Protein AF-A0AA44JRY4-F1 (afdb_monomer_lite)

Foldseek 3Di:
DDDDDDDDDDDDDDPPPDDDDPPPPPVVVVVVVVVVVLVVQLVVLVVQLVVLVVVLVVLVVVLVVLVVVLVVDDPVVVVVCVVVSVVSVVVSVVSVVSNVVSVVSNVVSVD

pLDDT: mean 80.05, std 21.76, range [32.59, 96.69]

Radius of gyration: 28.83 Å; chains: 1; bounding box: 43×52×76 Å

Secondary structure (DSSP, 8-state):
--------------------------HHHHHHHHHHHHHHHHHHHHHHHHHHHHHHHHHHHHHHHHHHHHTTS-HHHHHHHHHHHHHHHHHHHHHHHHHHHHHHHHHHHH-

Sequence (111 aa):
MLFMYSLVALSGVSLAVGIVRKKRPNVADETNEEISQYLKETGYWADEYRKAQSSYQRLQIELSHSIANFHRLSPAQQQAHSAALNELTAHVEQRKQRMQRAQQRYQELAY

Structure (mmCIF, N/CA/C/O backbone):
data_AF-A0AA44JRY4-F1
#
_entry.id   AF-A0AA44JRY4-F1
#
loop_
_atom_site.group_PDB
_atom_site.id
_atom_site.type_symbol
_atom_site.label_atom_id
_atom_site.label_alt_id
_atom_site.label_comp_id
_atom_site.label_asym_id
_atom_site.label_entity_id
_atom_site.label_seq_id
_atom_site.pdbx_PDB_ins_code
_atom_site.Cartn_x
_atom_site.Cartn_y
_atom_site.Cartn_z
_atom_site.occupancy
_atom_site.B_iso_or_equiv
_atom_site.auth_seq_id
_atom_site.auth_comp_id
_atom_site.auth_asym_id
_atom_site.auth_atom_id
_atom_site.pdbx_PDB_model_num
ATOM 1 N N . MET A 1 1 ? 21.954 42.887 37.214 1.00 34.41 1 MET A N 1
ATOM 2 C CA . MET A 1 1 ? 21.247 43.428 36.029 1.00 34.41 1 MET A CA 1
ATOM 3 C C . MET A 1 1 ? 21.486 42.430 34.902 1.00 34.41 1 MET A C 1
ATOM 5 O O . MET A 1 1 ? 22.644 42.182 34.630 1.00 34.41 1 MET A O 1
ATOM 9 N N . LEU A 1 2 ? 20.528 41.714 34.314 1.00 39.59 2 LEU A N 1
ATOM 10 C CA . LEU A 1 2 ? 19.131 42.007 34.000 1.00 39.59 2 LEU A CA 1
ATOM 11 C C . LEU A 1 2 ? 18.295 40.714 34.107 1.00 39.59 2 LEU A C 1
ATOM 13 O O . LEU A 1 2 ? 18.426 39.828 33.274 1.00 39.59 2 LEU A O 1
ATOM 17 N N . PHE A 1 3 ? 17.403 40.636 35.089 1.00 37.34 3 PHE A N 1
ATOM 18 C CA . PHE A 1 3 ? 16.119 39.966 34.904 1.00 37.34 3 PHE A CA 1
ATOM 19 C C . PHE A 1 3 ? 15.086 41.045 35.185 1.00 37.34 3 PHE A C 1
ATOM 21 O O . PHE A 1 3 ? 15.006 41.569 36.296 1.00 37.34 3 PHE A O 1
ATOM 28 N N . MET A 1 4 ? 14.431 41.496 34.118 1.00 38.06 4 MET A N 1
ATOM 29 C CA . MET A 1 4 ? 13.412 42.526 34.190 1.00 38.06 4 MET A CA 1
ATOM 30 C C . MET A 1 4 ? 12.192 42.009 34.957 1.00 38.06 4 MET A C 1
ATOM 32 O O . MET A 1 4 ? 11.673 40.929 34.687 1.00 38.06 4 MET A O 1
ATOM 36 N N . TYR A 1 5 ? 11.761 42.848 35.899 1.00 37.88 5 TYR A N 1
ATOM 37 C CA . TYR A 1 5 ? 10.383 43.144 36.291 1.00 37.88 5 TYR A CA 1
ATOM 38 C C . TYR A 1 5 ? 9.378 42.952 35.117 1.00 37.88 5 TYR A C 1
ATOM 40 O O . TYR A 1 5 ? 9.742 43.157 33.968 1.00 37.88 5 TYR A O 1
ATOM 48 N N . SER A 1 6 ? 8.087 42.670 35.283 1.00 38.78 6 SER A N 1
ATOM 49 C CA . SER A 1 6 ? 7.178 43.146 36.318 1.00 38.78 6 SER A CA 1
ATOM 50 C C . SER A 1 6 ? 5.766 42.549 36.106 1.00 38.78 6 SER A C 1
ATOM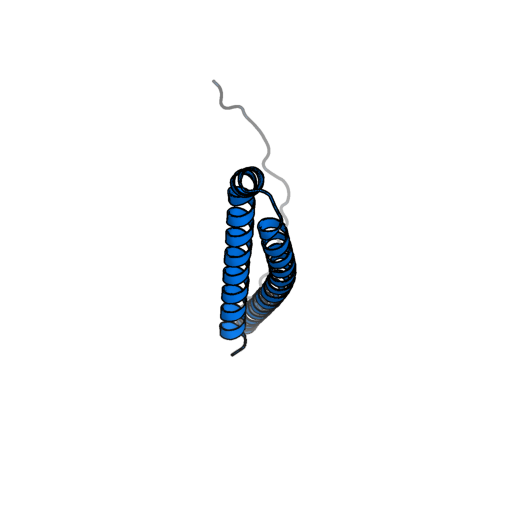 52 O O . SER A 1 6 ? 5.453 42.120 35.000 1.00 38.78 6 SER A O 1
ATOM 54 N N . LEU A 1 7 ? 4.949 42.614 37.174 1.00 45.34 7 LEU A N 1
ATOM 55 C CA . LEU A 1 7 ? 3.514 42.987 37.198 1.00 45.34 7 LEU A CA 1
ATOM 56 C C . LEU A 1 7 ? 2.536 42.081 36.400 1.00 45.34 7 LEU A C 1
ATOM 58 O O . LEU A 1 7 ? 2.644 41.936 35.197 1.00 45.34 7 LEU A O 1
ATOM 62 N N . VAL A 1 8 ? 1.485 41.468 36.951 1.00 46.78 8 VAL A N 1
ATOM 63 C CA . VAL A 1 8 ? 0.534 41.900 37.987 1.00 46.78 8 VAL A CA 1
ATOM 64 C C . VAL A 1 8 ? -0.148 40.650 38.559 1.00 46.78 8 VAL A C 1
ATOM 66 O O . VAL A 1 8 ? -0.676 39.825 37.816 1.00 46.78 8 VAL A O 1
ATOM 69 N N . ALA A 1 9 ? -0.186 40.543 39.885 1.00 44.69 9 ALA A N 1
ATOM 70 C CA . ALA A 1 9 ? -1.185 39.752 40.590 1.00 44.69 9 ALA A CA 1
ATOM 71 C C . ALA A 1 9 ? -2.437 40.614 40.839 1.00 44.69 9 ALA A C 1
ATOM 73 O O . ALA A 1 9 ? -2.309 41.822 41.017 1.00 44.69 9 ALA A O 1
ATOM 74 N N . LEU A 1 10 ? -3.593 39.952 40.983 1.00 39.03 10 LEU A N 1
ATOM 75 C CA . LEU A 1 10 ? -4.850 40.435 41.584 1.00 39.03 10 LEU A CA 1
ATOM 76 C C . LEU A 1 10 ? -5.843 41.135 40.642 1.00 39.03 10 LEU A C 1
ATOM 78 O O . LEU A 1 10 ? -5.764 42.326 40.369 1.00 39.03 10 LEU A O 1
ATOM 82 N N . SER A 1 11 ? -6.917 40.431 40.296 1.00 35.38 11 SER A N 1
ATOM 83 C CA . SER A 1 11 ? -8.217 40.666 40.948 1.00 35.38 11 SER A CA 1
ATOM 84 C C . SER A 1 11 ? -9.281 39.744 40.358 1.00 35.38 11 SER A C 1
ATOM 86 O O . SER A 1 11 ? -9.496 39.680 39.154 1.00 35.38 11 SER A O 1
ATOM 88 N N . GLY A 1 12 ? -9.931 38.989 41.235 1.00 32.59 12 GLY A N 1
ATOM 89 C CA . GLY A 1 12 ? -10.993 38.070 40.851 1.00 32.59 12 GLY A CA 1
ATOM 90 C C . GLY A 1 12 ? -11.350 37.113 41.971 1.00 32.59 12 GLY A C 1
ATOM 91 O O . GLY A 1 12 ? -11.495 35.917 41.746 1.00 32.59 12 GLY A O 1
ATOM 92 N N . VAL A 1 13 ? -11.445 37.626 43.200 1.00 41.00 13 VAL A N 1
ATOM 93 C CA . VAL A 1 13 ? -12.097 36.899 44.284 1.00 41.00 13 VAL A CA 1
ATOM 94 C C . VAL A 1 13 ? -13.553 36.715 43.870 1.00 41.00 13 VAL A C 1
ATOM 96 O O . VAL A 1 13 ? -14.341 37.653 43.871 1.00 41.00 13 VAL A O 1
ATOM 99 N N . SER A 1 14 ? -13.916 35.491 43.519 1.00 36.31 14 SER A N 1
ATOM 100 C CA . SER A 1 14 ? -15.261 34.993 43.761 1.00 36.31 14 SER A CA 1
ATOM 101 C C . SER A 1 14 ? -15.119 33.746 44.610 1.00 36.31 14 SER A C 1
ATOM 103 O O . SER A 1 14 ? -14.901 32.639 44.125 1.00 36.31 14 SER A O 1
ATOM 105 N N . LEU A 1 15 ? -15.188 33.985 45.920 1.00 40.62 15 LEU A N 1
ATOM 106 C CA . LEU A 1 15 ? -15.502 32.997 46.941 1.00 40.62 15 LEU A CA 1
ATOM 107 C C . LEU A 1 15 ? -16.868 32.384 46.601 1.00 40.62 15 LEU A C 1
ATOM 109 O O . LEU A 1 15 ? -17.904 32.809 47.103 1.00 40.62 15 LEU A O 1
ATOM 113 N N . ALA A 1 16 ? -16.873 31.367 45.744 1.00 42.59 16 ALA A N 1
ATOM 114 C CA . ALA A 1 16 ? -17.973 30.422 45.684 1.00 42.59 16 ALA A CA 1
ATOM 115 C C . ALA A 1 16 ? -17.770 29.418 46.823 1.00 42.59 16 ALA A C 1
ATOM 117 O O . ALA A 1 16 ? -17.236 28.323 46.645 1.00 42.59 16 ALA A O 1
ATOM 118 N N . VAL A 1 17 ? -18.183 29.822 48.027 1.00 46.72 17 VAL A N 1
ATOM 119 C CA . VAL A 1 17 ? -18.495 28.891 49.113 1.00 46.72 17 VAL A CA 1
ATOM 120 C C . VAL A 1 17 ? -19.734 28.117 48.673 1.00 46.72 17 VAL A C 1
ATOM 122 O O . VAL A 1 17 ? -20.868 28.493 48.945 1.00 46.72 17 VAL A O 1
ATOM 125 N N . GLY A 1 18 ? -19.496 27.047 47.925 1.00 38.97 18 GLY A N 1
ATOM 126 C CA . GLY A 1 18 ? -20.466 26.015 47.610 1.00 38.97 18 GLY A CA 1
ATOM 127 C C . GLY A 1 18 ? -19.952 24.707 48.179 1.00 38.97 18 GLY A C 1
ATOM 128 O O . GLY A 1 18 ? -19.277 23.941 47.497 1.00 38.97 18 GLY A O 1
ATOM 129 N N . ILE A 1 19 ? -20.253 24.443 49.450 1.00 51.03 19 ILE A N 1
ATOM 130 C CA . ILE A 1 19 ? -20.282 23.067 49.946 1.00 51.03 19 ILE A CA 1
ATOM 131 C C . ILE A 1 19 ? -21.212 22.311 48.996 1.00 51.03 19 ILE A C 1
ATOM 133 O O . ILE A 1 19 ? -22.349 22.738 48.851 1.00 51.03 19 ILE A O 1
ATOM 137 N N . VAL A 1 20 ? -20.752 21.229 48.360 1.00 44.66 20 VAL A N 1
ATOM 138 C CA . VAL A 1 20 ? -21.537 20.004 48.119 1.00 44.66 20 VAL A CA 1
ATOM 139 C C . VAL A 1 20 ? -20.678 18.985 47.365 1.00 44.66 20 VAL A C 1
ATOM 141 O O . VAL A 1 20 ? -20.351 19.138 46.195 1.00 44.66 20 VAL A O 1
ATOM 144 N N . ARG A 1 21 ? -20.391 17.900 48.094 1.00 41.75 21 ARG A N 1
ATOM 145 C CA . ARG A 1 21 ? -20.019 16.556 47.635 1.00 41.75 21 ARG A CA 1
ATOM 146 C C . ARG A 1 21 ? -18.742 16.468 46.795 1.00 41.75 21 ARG A C 1
ATOM 148 O O . ARG A 1 21 ? -18.736 16.753 45.606 1.00 41.75 21 ARG A O 1
ATOM 155 N N . LYS A 1 22 ? -17.711 15.842 47.384 1.00 46.22 22 LYS A N 1
ATOM 156 C CA . LYS A 1 22 ? -16.845 14.922 46.631 1.00 46.22 22 LYS A CA 1
ATOM 157 C C . LYS A 1 22 ? -17.773 13.999 45.830 1.00 46.22 22 LYS A C 1
ATOM 159 O O . LYS A 1 22 ? -18.312 13.043 46.390 1.00 46.22 22 LYS A O 1
ATOM 164 N N . LYS A 1 23 ? -18.033 14.320 44.557 1.00 50.34 23 LYS A N 1
ATOM 165 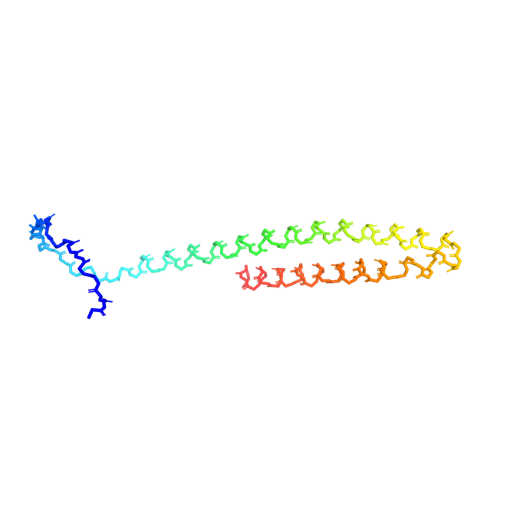C CA . LYS A 1 23 ? -18.555 13.342 43.610 1.00 50.34 23 LYS A CA 1
ATOM 166 C C . LYS A 1 23 ? -17.505 12.245 43.628 1.00 50.34 23 LYS A C 1
ATOM 168 O O . LYS A 1 23 ? -16.344 12.492 43.313 1.00 50.34 23 LYS A O 1
ATOM 173 N N . ARG A 1 24 ? -17.889 11.065 44.112 1.00 54.41 24 ARG A N 1
ATOM 174 C CA . ARG A 1 24 ? -17.133 9.855 43.796 1.00 54.41 24 ARG A CA 1
ATOM 175 C C . ARG A 1 24 ? -16.942 9.889 42.273 1.00 54.41 24 ARG A C 1
ATOM 177 O O . ARG A 1 24 ? -17.937 10.224 41.619 1.00 54.41 24 ARG A O 1
ATOM 184 N N . PRO A 1 25 ? -15.731 9.663 41.731 1.00 54.25 25 PRO A N 1
ATOM 185 C CA . PRO A 1 25 ? -15.573 9.527 40.290 1.00 54.25 25 PRO A CA 1
ATOM 186 C C . PRO A 1 25 ? -16.650 8.548 39.839 1.00 54.25 25 PRO A C 1
ATOM 188 O O . PRO A 1 25 ? -16.823 7.466 40.409 1.00 54.25 25 PRO A O 1
ATOM 191 N N . ASN A 1 26 ? -17.547 9.067 39.012 1.00 56.00 26 ASN A N 1
ATOM 192 C CA . ASN A 1 26 ? -18.752 8.365 38.650 1.00 56.00 26 ASN A CA 1
ATOM 193 C C . ASN A 1 26 ? -18.251 7.306 37.678 1.00 56.00 26 ASN A C 1
ATOM 195 O O . ASN A 1 26 ? -17.857 7.656 36.577 1.00 56.00 26 ASN A O 1
ATOM 199 N N . VAL A 1 27 ? -18.192 6.041 38.090 1.00 58.88 27 VAL A N 1
ATOM 200 C CA . VAL A 1 27 ? -17.692 4.939 37.243 1.00 58.88 27 VAL A CA 1
ATOM 201 C C . VAL A 1 27 ? -18.390 4.946 35.871 1.00 58.88 27 VAL A C 1
ATOM 203 O O . VAL A 1 27 ? -17.787 4.634 34.857 1.00 58.88 27 VAL A O 1
ATOM 206 N N . ALA A 1 28 ? -19.639 5.422 35.821 1.00 60.53 28 ALA A N 1
ATOM 207 C CA . ALA A 1 28 ? -20.391 5.644 34.589 1.00 60.53 28 ALA A CA 1
ATOM 208 C C . ALA A 1 28 ? -19.821 6.734 33.648 1.00 60.53 28 ALA A C 1
ATOM 210 O O . ALA A 1 28 ? -20.009 6.617 32.442 1.00 60.53 28 ALA A O 1
ATOM 211 N N . ASP A 1 29 ? -19.156 7.780 34.158 1.00 68.31 29 ASP A N 1
ATOM 212 C CA . ASP A 1 29 ? -18.440 8.768 33.326 1.00 68.31 29 ASP A CA 1
ATOM 213 C C . ASP A 1 29 ? -17.168 8.150 32.736 1.00 68.31 29 ASP A C 1
ATOM 215 O O . ASP A 1 29 ? -16.941 8.269 31.537 1.00 68.31 29 ASP A O 1
ATOM 219 N N . GLU A 1 30 ? -16.391 7.419 33.543 1.00 72.88 30 GLU A N 1
ATOM 220 C CA . GLU A 1 30 ? -15.160 6.753 33.087 1.00 72.88 30 GLU A CA 1
ATOM 221 C C . GLU A 1 30 ? -15.465 5.695 32.013 1.00 72.88 30 GLU A C 1
ATOM 223 O O . GLU A 1 30 ? -14.874 5.713 30.936 1.00 72.88 30 GLU A O 1
ATOM 228 N N . THR A 1 31 ? -16.473 4.842 32.231 1.00 76.44 31 THR A N 1
ATOM 229 C CA . THR A 1 31 ? -16.892 3.838 31.238 1.00 76.44 31 THR A CA 1
ATOM 230 C C . THR A 1 31 ? -17.431 4.475 29.949 1.00 76.44 31 THR A C 1
ATOM 232 O O . THR A 1 31 ? -17.178 3.970 28.857 1.00 76.44 31 THR A O 1
ATOM 235 N N . ASN A 1 32 ? -18.154 5.598 30.029 1.00 80.38 32 ASN A N 1
ATOM 236 C CA . ASN A 1 32 ? -18.630 6.301 28.832 1.00 80.38 32 ASN A CA 1
ATOM 237 C C . ASN A 1 32 ? -17.486 6.962 28.049 1.00 80.38 32 ASN A C 1
ATOM 239 O O . ASN A 1 32 ? -17.516 6.976 26.814 1.00 80.38 32 ASN A O 1
ATOM 243 N N . GLU A 1 33 ? -16.483 7.505 28.740 1.00 84.50 33 GLU A N 1
ATOM 244 C CA . GLU A 1 33 ? -15.280 8.043 28.107 1.00 84.50 33 GLU A CA 1
ATOM 245 C C . GLU A 1 33 ? -14.478 6.942 27.408 1.00 84.50 33 GLU A C 1
ATOM 247 O O . GLU A 1 33 ? -14.101 7.125 26.249 1.00 84.50 33 GLU A O 1
ATOM 252 N N . GLU A 1 34 ? -14.296 5.786 28.048 1.00 85.19 34 GLU A N 1
ATOM 253 C CA . GLU A 1 34 ? -13.632 4.617 27.458 1.00 85.19 34 GLU A CA 1
ATOM 254 C C . GLU A 1 34 ? -14.361 4.116 26.203 1.00 85.19 34 GLU A C 1
ATOM 256 O O . GLU A 1 34 ? -13.738 3.943 25.153 1.00 85.19 34 GLU A O 1
ATOM 261 N N . ILE A 1 35 ? -15.692 3.972 26.254 1.00 86.38 35 ILE A N 1
ATOM 262 C CA . ILE A 1 35 ? -16.504 3.577 25.089 1.00 86.38 35 ILE A CA 1
ATOM 263 C C . ILE A 1 35 ? -16.371 4.607 23.960 1.00 86.38 35 ILE A C 1
ATOM 265 O O . ILE A 1 35 ? -16.200 4.245 22.794 1.00 86.38 35 ILE A O 1
ATOM 269 N N . SER A 1 36 ? -16.422 5.902 24.282 1.00 90.12 36 SER A N 1
ATOM 270 C CA . SER A 1 36 ? -16.272 6.977 23.294 1.00 90.12 36 SER A CA 1
ATOM 271 C C . SER A 1 36 ? -14.893 6.959 22.632 1.00 90.12 36 SER A C 1
ATOM 273 O O . SER A 1 36 ? -14.785 7.137 21.416 1.00 90.12 36 SER A O 1
ATOM 275 N N . GLN A 1 37 ? -13.834 6.720 23.408 1.00 89.69 37 GLN A N 1
ATOM 276 C CA . GLN A 1 37 ? -12.471 6.592 22.895 1.00 89.69 37 GLN A CA 1
ATOM 277 C C . GLN A 1 37 ? -12.330 5.373 21.983 1.00 89.69 37 GLN A C 1
ATOM 279 O O . GLN A 1 37 ? -11.836 5.514 20.864 1.00 89.69 37 GLN A O 1
ATOM 284 N N . TYR A 1 38 ? -12.845 4.217 22.400 1.00 89.38 38 TYR A N 1
ATOM 285 C CA . TYR A 1 38 ? -12.833 2.993 21.602 1.00 89.38 38 TYR A CA 1
ATOM 286 C C . TYR A 1 38 ? -13.588 3.153 20.270 1.00 89.38 38 TYR A C 1
ATOM 288 O O . TYR A 1 38 ? -13.081 2.769 19.212 1.00 89.38 38 TYR A O 1
ATOM 296 N N . LEU A 1 39 ? -14.766 3.789 20.275 1.00 91.88 39 LEU A N 1
ATOM 297 C CA . LEU A 1 39 ? -15.528 4.054 19.048 1.00 91.88 39 LEU A CA 1
ATOM 298 C C . LEU A 1 39 ? -14.788 5.016 18.108 1.00 91.88 39 LEU A C 1
ATOM 300 O O . LEU A 1 39 ? -14.774 4.805 16.892 1.00 91.88 39 LEU A O 1
ATOM 304 N N . LYS A 1 40 ? -14.143 6.055 18.656 1.00 93.50 40 LYS A N 1
ATOM 305 C CA . LYS A 1 40 ? -13.306 6.981 17.876 1.00 93.50 40 LYS A CA 1
ATOM 306 C C . LYS A 1 40 ? -12.114 6.266 17.252 1.00 93.50 40 LYS A C 1
ATOM 308 O O . LYS A 1 40 ? -11.836 6.487 16.075 1.00 93.50 40 LYS A O 1
ATOM 313 N N . GLU A 1 41 ? -11.427 5.417 18.013 1.00 92.38 41 GLU A N 1
ATOM 314 C CA . GLU A 1 41 ? -10.278 4.661 17.518 1.00 92.38 41 GLU A CA 1
ATOM 315 C C . GLU A 1 41 ? -10.695 3.669 16.423 1.00 92.38 41 GLU A C 1
ATOM 317 O O . GLU A 1 41 ? -10.090 3.635 15.349 1.00 92.38 41 GLU A O 1
ATOM 322 N N . THR A 1 42 ? -11.786 2.934 16.639 1.00 91.06 42 THR A N 1
ATOM 323 C CA . THR A 1 42 ? -12.339 1.996 15.652 1.00 91.06 42 THR A CA 1
ATOM 324 C C . THR A 1 42 ? -12.714 2.712 14.352 1.00 91.06 42 THR A C 1
ATOM 326 O O . THR A 1 42 ? -12.345 2.267 13.262 1.00 91.06 42 THR A O 1
ATOM 329 N N . GLY A 1 43 ? -13.393 3.862 14.450 1.00 92.56 43 GLY A N 1
ATOM 330 C CA . GLY A 1 43 ? -13.741 4.692 13.294 1.00 92.56 43 GLY A CA 1
ATOM 331 C C . GLY A 1 43 ? -12.514 5.239 12.559 1.00 92.56 43 GLY A C 1
ATOM 332 O O . GLY A 1 43 ? -12.465 5.203 11.329 1.00 92.56 43 GLY A O 1
ATOM 333 N N . TYR A 1 44 ? -11.493 5.680 13.299 1.00 94.88 44 TYR A N 1
ATOM 334 C CA . TYR A 1 44 ? -10.229 6.143 12.726 1.00 94.88 44 TYR A CA 1
ATOM 335 C C . TYR A 1 44 ? -9.546 5.055 11.885 1.00 94.88 44 TYR A C 1
ATOM 337 O O . TYR A 1 44 ? -9.176 5.313 10.738 1.00 94.88 44 TYR A O 1
ATOM 345 N N . TRP A 1 45 ? -9.413 3.833 12.411 1.00 94.69 45 TRP A N 1
ATOM 346 C CA . TRP A 1 45 ? -8.763 2.740 11.680 1.00 94.69 45 TRP A CA 1
ATOM 347 C C . TRP A 1 45 ? -9.575 2.264 10.472 1.00 94.69 45 TRP A C 1
ATOM 349 O O . TRP A 1 45 ? -8.983 1.950 9.437 1.00 94.69 45 TRP A O 1
ATOM 359 N N . ALA A 1 46 ? -10.910 2.280 10.553 1.00 92.94 46 ALA A N 1
ATOM 360 C CA . ALA A 1 46 ? -11.779 1.997 9.410 1.00 92.94 46 ALA A CA 1
ATOM 361 C C . ALA A 1 46 ? -11.567 3.007 8.265 1.00 92.94 46 ALA A C 1
ATOM 363 O O . ALA A 1 46 ? -11.453 2.635 7.091 1.00 92.94 46 ALA A O 1
ATOM 364 N N . ASP A 1 47 ? -11.477 4.295 8.600 1.00 95.31 47 ASP A N 1
ATOM 365 C CA . ASP A 1 47 ? -11.224 5.361 7.633 1.00 95.31 47 ASP A CA 1
ATOM 366 C C . ASP A 1 47 ? -9.816 5.296 7.046 1.00 95.31 47 ASP A C 1
ATOM 368 O O . ASP A 1 47 ? -9.649 5.458 5.832 1.00 95.31 47 ASP A O 1
ATOM 372 N N . GLU A 1 48 ? -8.808 5.038 7.879 1.00 94.19 48 GLU A N 1
ATOM 373 C CA . GLU A 1 48 ? -7.426 4.882 7.428 1.00 94.19 48 GLU A CA 1
ATOM 374 C C . GLU A 1 48 ? -7.293 3.685 6.482 1.00 94.19 48 GLU A C 1
ATOM 376 O O . GLU A 1 48 ? -6.681 3.816 5.420 1.00 94.19 48 GLU A O 1
ATOM 381 N N . TYR A 1 49 ? -7.931 2.552 6.797 1.00 94.44 49 TYR A N 1
ATOM 382 C CA . TYR A 1 49 ? -7.971 1.390 5.910 1.00 94.44 49 TYR A CA 1
ATOM 383 C C . TYR A 1 49 ? -8.564 1.748 4.545 1.00 94.44 49 TYR A C 1
ATOM 385 O O . TYR A 1 49 ? -7.935 1.506 3.514 1.00 94.44 49 TYR A O 1
ATOM 393 N N . ARG A 1 50 ? -9.734 2.396 4.526 1.00 95.00 50 ARG A N 1
ATOM 394 C CA . ARG A 1 50 ? -10.427 2.791 3.291 1.00 95.00 50 ARG A CA 1
ATOM 395 C C . ARG A 1 50 ? -9.578 3.728 2.426 1.00 95.00 50 ARG A C 1
ATOM 397 O O . ARG A 1 50 ? -9.472 3.544 1.212 1.00 95.00 50 ARG A O 1
ATOM 404 N N . LYS A 1 51 ? -8.947 4.730 3.048 1.00 94.69 51 LYS A N 1
ATOM 405 C CA . LYS A 1 51 ? -8.057 5.685 2.367 1.00 94.69 51 LYS A CA 1
ATOM 406 C C . LYS A 1 51 ? -6.808 4.991 1.825 1.00 94.69 51 LYS A C 1
ATOM 408 O O . LYS A 1 51 ? -6.432 5.218 0.674 1.00 94.69 51 LYS A O 1
ATOM 413 N N . ALA A 1 52 ? -6.183 4.129 2.627 1.00 92.31 52 ALA A N 1
ATOM 414 C CA . ALA A 1 52 ? -5.006 3.370 2.225 1.00 92.31 52 ALA A CA 1
ATOM 415 C C . ALA A 1 52 ? -5.320 2.403 1.075 1.00 92.31 52 ALA A C 1
ATOM 417 O O . ALA A 1 52 ? -4.545 2.338 0.124 1.00 92.31 52 ALA A O 1
ATOM 418 N N . GLN A 1 53 ? -6.471 1.728 1.113 1.00 94.56 53 GLN A N 1
ATOM 419 C CA . GLN A 1 53 ? -6.941 0.828 0.061 1.00 94.56 53 GLN A CA 1
ATOM 420 C C . GLN A 1 53 ? -7.142 1.559 -1.271 1.00 94.56 53 GLN A C 1
ATOM 422 O O . GLN A 1 53 ? -6.590 1.138 -2.286 1.00 94.56 53 GLN A O 1
ATOM 427 N N . SER A 1 54 ? -7.869 2.681 -1.271 1.00 95.31 54 SER A N 1
ATOM 428 C CA . SER A 1 54 ? -8.078 3.494 -2.480 1.00 95.31 54 SER A CA 1
ATOM 429 C C . SER A 1 54 ? -6.751 4.004 -3.056 1.00 95.31 54 SER A C 1
ATOM 431 O O . SER A 1 54 ? -6.479 3.876 -4.253 1.00 95.31 54 SER A O 1
ATOM 433 N N . SER A 1 55 ? -5.861 4.510 -2.193 1.00 94.00 55 SER A N 1
ATOM 434 C CA . SER A 1 55 ? -4.532 4.958 -2.615 1.00 94.00 55 SER A CA 1
ATOM 435 C C . SER A 1 55 ? -3.680 3.816 -3.173 1.00 94.00 55 SER A C 1
ATOM 437 O O . SER A 1 55 ? -2.946 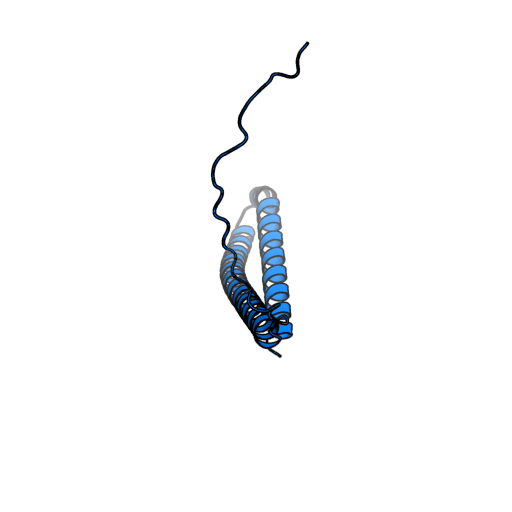4.040 -4.133 1.00 94.00 55 SER A O 1
ATOM 439 N N . TYR A 1 56 ? -3.743 2.625 -2.572 1.00 95.56 56 TYR A N 1
ATOM 440 C CA . TYR A 1 56 ? -3.022 1.442 -3.035 1.00 95.56 56 TYR A CA 1
ATOM 441 C C . TYR A 1 56 ? -3.511 1.009 -4.418 1.00 95.56 56 TYR A C 1
ATOM 443 O O . TYR A 1 56 ? -2.692 0.856 -5.317 1.00 95.56 56 TYR A O 1
ATOM 451 N N . GLN A 1 57 ? -4.828 0.906 -4.619 1.00 95.44 57 GLN A N 1
ATOM 452 C CA . GLN A 1 57 ? -5.418 0.543 -5.912 1.00 95.44 57 GLN A CA 1
ATOM 453 C C . GLN A 1 57 ? -4.974 1.498 -7.023 1.00 95.44 57 GLN A C 1
ATOM 455 O O . GLN A 1 57 ? -4.539 1.055 -8.084 1.00 95.44 57 GLN A O 1
ATOM 460 N N . ARG A 1 58 ? -5.008 2.812 -6.763 1.00 9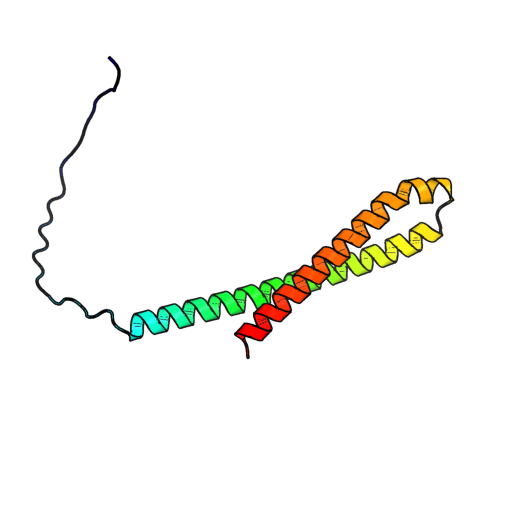6.31 58 ARG A N 1
ATOM 461 C CA . ARG A 1 58 ? -4.545 3.818 -7.727 1.00 96.31 58 ARG A CA 1
ATOM 462 C C . ARG A 1 58 ? -3.067 3.640 -8.085 1.00 96.31 58 ARG A C 1
ATOM 464 O O . ARG A 1 58 ? -2.732 3.630 -9.265 1.00 96.31 58 ARG A O 1
ATOM 471 N N . LEU A 1 59 ? -2.196 3.483 -7.086 1.00 95.81 59 LEU A N 1
ATOM 472 C CA . LEU A 1 59 ? -0.757 3.304 -7.318 1.00 95.81 59 LEU A CA 1
ATOM 473 C C . LEU A 1 59 ? -0.439 1.968 -7.998 1.00 95.81 59 LEU A C 1
ATOM 475 O O . LEU A 1 59 ? 0.491 1.889 -8.789 1.00 95.81 59 LEU A O 1
ATOM 479 N N . GLN A 1 60 ? -1.208 0.918 -7.718 1.00 96.06 60 GLN A N 1
ATOM 480 C CA . GLN A 1 60 ? -1.043 -0.381 -8.362 1.00 96.06 60 GLN A CA 1
ATOM 481 C C . GLN A 1 60 ? -1.403 -0.316 -9.851 1.00 96.06 60 GLN A C 1
ATOM 483 O O . GLN A 1 60 ? -0.685 -0.873 -10.683 1.00 96.06 60 GLN A O 1
ATOM 488 N N . ILE A 1 61 ? -2.474 0.407 -10.196 1.00 96.38 61 ILE A N 1
ATOM 489 C CA . ILE A 1 61 ? -2.826 0.709 -11.588 1.00 96.38 61 ILE A CA 1
ATOM 490 C C . ILE A 1 61 ? -1.684 1.490 -12.249 1.00 96.38 61 ILE A C 1
ATOM 492 O O . ILE A 1 61 ? -1.190 1.076 -13.298 1.00 96.38 61 ILE A O 1
ATOM 496 N N . GLU A 1 62 ? -1.204 2.561 -11.616 1.00 95.94 62 GLU A N 1
ATOM 497 C CA . GLU A 1 62 ? -0.087 3.369 -12.121 1.00 95.94 62 GLU A CA 1
ATOM 498 C C . GLU A 1 62 ? 1.182 2.534 -12.350 1.00 95.94 62 GLU A C 1
ATOM 500 O O . GLU A 1 62 ? 1.789 2.613 -13.419 1.00 95.94 62 GLU A O 1
ATOM 505 N N . LEU A 1 63 ? 1.534 1.664 -11.399 1.00 96.69 63 LEU A N 1
ATOM 506 C CA . LEU A 1 63 ? 2.661 0.745 -11.522 1.00 96.69 63 LEU A CA 1
ATOM 507 C C . LEU A 1 63 ? 2.481 -0.202 -12.709 1.00 96.69 63 LEU A C 1
ATOM 509 O O . LEU A 1 63 ? 3.405 -0.355 -13.503 1.00 96.69 63 LEU A O 1
ATOM 513 N N . SER A 1 64 ? 1.293 -0.787 -12.885 1.00 95.75 64 SER A N 1
ATOM 514 C CA . SER A 1 64 ? 1.024 -1.674 -14.023 1.00 95.75 64 SER A CA 1
ATOM 515 C C . SER A 1 64 ? 1.201 -0.963 -15.372 1.00 95.75 64 SER A C 1
ATOM 517 O O . SER A 1 64 ? 1.825 -1.508 -16.286 1.00 95.75 64 SER A O 1
ATOM 519 N N . HIS A 1 65 ? 0.741 0.289 -15.480 1.00 95.44 65 HIS A N 1
ATOM 520 C CA . HIS A 1 65 ? 0.924 1.109 -16.676 1.00 95.44 65 HIS A CA 1
ATOM 521 C C . HIS A 1 65 ? 2.393 1.477 -16.896 1.00 95.44 65 HIS A C 1
ATOM 523 O O . HIS A 1 65 ? 2.877 1.421 -18.027 1.00 95.44 65 HIS A O 1
ATOM 529 N N . SER A 1 66 ? 3.113 1.819 -15.826 1.00 93.81 66 SER A N 1
ATOM 530 C CA . SER A 1 66 ? 4.534 2.156 -15.879 1.00 93.81 66 SER A CA 1
ATOM 531 C C . SER A 1 66 ? 5.381 0.964 -16.332 1.00 93.81 66 SER A C 1
ATOM 533 O O . SER A 1 66 ? 6.192 1.115 -17.241 1.00 93.81 66 SER A O 1
ATOM 535 N N . ILE A 1 67 ? 5.120 -0.245 -15.816 1.00 94.62 67 ILE A N 1
ATOM 536 C CA . ILE A 1 67 ? 5.771 -1.491 -16.261 1.00 94.62 67 ILE A CA 1
ATOM 537 C C . ILE A 1 67 ? 5.483 -1.754 -17.745 1.00 94.62 67 ILE A C 1
ATOM 539 O O . ILE A 1 67 ? 6.400 -2.015 -18.525 1.00 94.62 67 ILE A O 1
ATOM 543 N N . ALA A 1 68 ? 4.219 -1.647 -18.167 1.00 93.56 68 ALA A N 1
ATOM 544 C CA . ALA A 1 68 ? 3.845 -1.863 -19.564 1.00 93.56 68 ALA A CA 1
ATOM 545 C C . ALA A 1 68 ? 4.542 -0.871 -20.513 1.00 93.56 68 ALA A C 1
ATOM 547 O O . ALA A 1 68 ? 4.965 -1.249 -21.606 1.00 93.56 68 ALA A O 1
ATOM 548 N N . ASN A 1 69 ? 4.691 0.387 -20.093 1.00 93.06 69 ASN A N 1
ATOM 549 C CA . ASN A 1 69 ? 5.416 1.402 -20.852 1.00 93.06 69 ASN A CA 1
ATOM 550 C C . ASN A 1 69 ? 6.928 1.164 -20.828 1.00 93.06 69 ASN A C 1
ATOM 552 O O . ASN A 1 69 ? 7.568 1.299 -21.867 1.00 93.06 69 ASN A O 1
ATOM 556 N N . PHE A 1 70 ? 7.489 0.748 -19.692 1.00 93.06 70 PHE A N 1
ATOM 557 C CA . PHE A 1 70 ? 8.911 0.454 -19.526 1.00 93.06 70 PHE A CA 1
ATOM 558 C C . PHE A 1 70 ? 9.406 -0.582 -20.541 1.00 93.06 70 PHE A C 1
ATOM 560 O O . PHE A 1 70 ? 10.431 -0.383 -21.191 1.00 93.06 70 PHE A O 1
ATOM 567 N N . HIS A 1 71 ? 8.634 -1.647 -20.769 1.00 90.44 71 HIS A N 1
ATOM 568 C CA . HIS A 1 71 ? 8.980 -2.676 -21.755 1.00 90.44 71 HIS A CA 1
ATOM 569 C C . HIS A 1 71 ? 8.957 -2.192 -23.214 1.00 90.44 71 HIS A C 1
ATOM 571 O O . HIS A 1 71 ? 9.537 -2.849 -24.074 1.00 90.44 71 HIS A O 1
ATOM 577 N N . ARG A 1 72 ? 8.319 -1.052 -23.504 1.00 93.25 72 ARG A N 1
ATOM 578 C CA . ARG A 1 72 ? 8.283 -0.439 -24.844 1.00 93.25 72 ARG A CA 1
ATOM 579 C C . ARG A 1 72 ? 9.427 0.548 -25.084 1.00 93.25 72 ARG A C 1
ATOM 581 O O . ARG A 1 72 ? 9.623 0.979 -26.216 1.00 93.25 72 ARG A O 1
ATOM 588 N N . LEU A 1 73 ? 10.147 0.937 -24.032 1.00 93.06 73 LEU A N 1
ATOM 589 C CA . LEU A 1 73 ? 11.265 1.870 -24.116 1.00 93.06 73 LEU A CA 1
ATOM 590 C C . LEU A 1 73 ? 12.507 1.202 -24.716 1.00 93.06 73 LEU A C 1
ATOM 592 O O . LEU A 1 73 ? 12.720 -0.001 -24.575 1.00 93.06 73 LEU A O 1
ATOM 596 N N . SER A 1 74 ? 13.368 2.008 -25.337 1.00 95.38 74 SER A N 1
ATOM 597 C CA . SER A 1 74 ? 14.710 1.565 -25.732 1.00 95.38 74 SER A CA 1
ATOM 598 C C . SER A 1 74 ? 15.589 1.262 -24.502 1.00 95.38 74 SER A C 1
ATOM 600 O O . SER A 1 74 ? 15.336 1.816 -23.429 1.00 95.38 74 SER A O 1
ATOM 602 N N . PRO A 1 75 ? 16.667 0.462 -24.623 1.00 93.69 75 PRO A N 1
ATOM 603 C CA . PRO A 1 75 ? 17.522 0.107 -23.482 1.00 93.69 75 PRO A CA 1
ATOM 604 C C . PRO A 1 75 ? 18.093 1.312 -22.712 1.00 93.69 75 PRO A C 1
ATOM 606 O O . PRO A 1 75 ? 18.107 1.315 -21.484 1.00 93.69 75 PRO A O 1
ATOM 609 N N . ALA A 1 76 ? 18.500 2.375 -23.415 1.00 92.19 76 ALA A N 1
ATOM 610 C CA . ALA A 1 76 ? 18.998 3.597 -22.778 1.00 92.19 76 ALA A CA 1
ATOM 611 C C . ALA A 1 76 ? 17.906 4.314 -21.959 1.00 92.19 76 ALA A C 1
ATOM 613 O O . ALA A 1 76 ? 18.157 4.795 -20.854 1.00 92.19 76 ALA A O 1
ATOM 614 N N . GLN A 1 77 ? 16.673 4.345 -22.472 1.00 92.31 77 GLN A N 1
ATOM 615 C CA . GLN A 1 77 ? 15.523 4.912 -21.764 1.00 92.31 77 GLN A CA 1
ATOM 616 C C . GLN A 1 77 ? 15.097 4.033 -20.584 1.00 92.31 77 GLN A C 1
ATOM 618 O O . GLN A 1 77 ? 14.781 4.558 -19.522 1.00 92.31 77 GLN A O 1
ATOM 623 N N . GLN A 1 78 ? 15.133 2.707 -20.727 1.00 93.38 78 GLN A N 1
ATOM 624 C CA . GLN A 1 78 ? 14.885 1.777 -19.623 1.00 93.38 78 GLN A CA 1
ATOM 625 C C . GLN A 1 78 ? 15.862 2.015 -18.473 1.00 93.38 78 GLN A C 1
ATOM 627 O O . GLN A 1 78 ? 15.453 2.101 -17.318 1.00 93.38 78 GLN A O 1
ATOM 632 N N . GLN A 1 79 ? 17.147 2.204 -18.773 1.00 92.25 79 GLN A N 1
ATOM 633 C CA . GLN A 1 79 ? 18.136 2.492 -17.742 1.00 92.25 79 GLN A CA 1
ATOM 634 C C . GLN A 1 79 ? 17.818 3.798 -16.997 1.00 92.25 79 GLN A C 1
ATOM 636 O O . GLN A 1 79 ? 17.823 3.806 -15.766 1.00 92.25 79 GLN A O 1
ATOM 641 N N . ALA A 1 80 ? 17.435 4.858 -17.716 1.00 88.88 80 ALA A N 1
ATOM 642 C CA . ALA A 1 80 ? 17.030 6.131 -17.117 1.00 88.88 80 ALA A CA 1
ATOM 643 C C . ALA A 1 80 ? 15.726 6.041 -16.295 1.00 88.88 80 ALA A C 1
ATOM 645 O O . ALA A 1 80 ? 15.609 6.680 -15.252 1.00 88.88 80 ALA A O 1
ATOM 646 N N . HIS A 1 81 ? 14.755 5.230 -16.729 1.00 91.06 81 HIS A N 1
ATOM 647 C CA . HIS A 1 81 ? 13.452 5.079 -16.067 1.00 91.06 81 HIS A CA 1
ATOM 648 C C . HIS A 1 81 ? 13.427 4.030 -14.944 1.00 91.06 81 HIS A C 1
ATOM 650 O O . HIS A 1 81 ? 12.472 3.990 -14.167 1.00 91.06 81 HIS A O 1
ATOM 656 N N . SER A 1 82 ? 14.461 3.194 -14.829 1.00 92.38 82 SER A N 1
ATOM 657 C CA . SER A 1 82 ? 14.525 2.104 -13.846 1.00 92.38 82 SER A CA 1
ATOM 658 C C . SER A 1 82 ? 14.422 2.595 -12.397 1.00 92.38 82 SER A C 1
ATOM 660 O O . SER A 1 82 ? 13.711 1.996 -11.591 1.00 92.38 82 SER A O 1
ATOM 662 N N . ALA A 1 83 ? 15.062 3.724 -12.074 1.00 93.75 83 ALA A N 1
ATOM 663 C CA . ALA A 1 83 ? 15.012 4.323 -10.743 1.00 93.75 83 ALA A CA 1
ATOM 664 C C . ALA A 1 83 ? 13.587 4.759 -10.365 1.00 93.75 83 ALA A C 1
ATOM 666 O O . ALA A 1 83 ? 13.103 4.403 -9.292 1.00 93.75 83 ALA A O 1
ATOM 667 N N . ALA A 1 84 ? 12.890 5.443 -11.277 1.00 92.62 84 ALA A N 1
ATOM 668 C CA . ALA A 1 84 ? 11.512 5.883 -11.065 1.00 92.62 84 ALA A CA 1
ATOM 669 C C . ALA A 1 84 ? 10.544 4.696 -10.914 1.00 92.62 84 ALA A C 1
ATOM 671 O O . ALA A 1 84 ? 9.634 4.729 -10.087 1.00 92.62 84 ALA A O 1
ATOM 672 N N . LEU A 1 85 ? 10.753 3.617 -11.678 1.00 94.88 85 LEU A N 1
ATOM 673 C CA . LEU A 1 85 ? 9.942 2.404 -11.558 1.00 94.88 85 LEU A CA 1
ATOM 674 C C . LEU A 1 85 ? 10.155 1.701 -10.207 1.00 94.88 85 LEU A C 1
ATOM 676 O O . LEU A 1 85 ? 9.192 1.245 -9.585 1.00 94.88 85 LEU A O 1
ATOM 680 N N . ASN A 1 86 ? 11.400 1.645 -9.730 1.00 95.81 86 ASN A N 1
ATOM 681 C CA . ASN A 1 86 ? 11.730 1.086 -8.420 1.00 95.81 86 ASN A CA 1
ATOM 682 C C . ASN A 1 86 ? 11.125 1.916 -7.279 1.00 95.81 86 ASN A C 1
ATOM 684 O O . ASN A 1 86 ? 10.574 1.349 -6.337 1.00 95.81 86 ASN A O 1
ATOM 688 N N . GLU A 1 87 ? 11.172 3.245 -7.378 1.00 95.31 87 GLU A N 1
ATOM 689 C CA . GLU A 1 87 ? 10.555 4.153 -6.405 1.00 95.31 87 GLU A CA 1
ATOM 690 C C . GLU A 1 87 ? 9.031 3.972 -6.351 1.00 95.31 87 GLU A C 1
ATOM 692 O O . GLU A 1 87 ? 8.462 3.785 -5.272 1.00 95.31 87 GLU A O 1
ATOM 697 N N . LEU A 1 88 ? 8.365 3.914 -7.509 1.00 96.00 88 LEU A N 1
ATOM 698 C CA . LEU A 1 88 ? 6.928 3.641 -7.584 1.00 96.00 88 LEU A CA 1
ATOM 699 C C . LEU A 1 88 ? 6.575 2.277 -6.970 1.00 96.00 88 LEU A C 1
ATOM 701 O O . LEU A 1 88 ? 5.606 2.163 -6.216 1.00 96.00 88 LEU A O 1
ATOM 705 N N . THR A 1 89 ? 7.389 1.254 -7.235 1.00 96.38 89 THR A N 1
ATOM 706 C CA . THR A 1 89 ? 7.228 -0.082 -6.640 1.00 96.38 89 THR A CA 1
ATOM 707 C C . THR A 1 89 ? 7.340 -0.028 -5.113 1.00 96.38 89 THR A C 1
ATOM 709 O O . THR A 1 89 ? 6.496 -0.587 -4.408 1.00 96.38 89 THR A O 1
ATOM 712 N N . ALA A 1 90 ? 8.327 0.699 -4.583 1.00 96.38 90 ALA A N 1
ATOM 713 C CA . ALA A 1 90 ? 8.496 0.884 -3.144 1.00 96.38 90 ALA A CA 1
ATOM 714 C C . ALA A 1 90 ? 7.297 1.611 -2.510 1.00 96.38 90 ALA A C 1
ATOM 716 O O . ALA A 1 90 ? 6.819 1.208 -1.446 1.00 96.38 90 ALA A O 1
ATOM 717 N N . HIS A 1 91 ? 6.753 2.637 -3.172 1.00 94.44 91 HIS A N 1
ATOM 718 C CA . HIS A 1 91 ? 5.559 3.340 -2.699 1.00 94.44 91 HIS A CA 1
ATOM 719 C C . HIS A 1 91 ? 4.311 2.453 -2.672 1.00 94.44 91 HIS A C 1
ATOM 721 O O . HIS A 1 91 ? 3.536 2.524 -1.713 1.00 94.44 91 HIS A O 1
ATOM 727 N N . VAL A 1 92 ? 4.118 1.601 -3.684 1.00 96.44 92 VAL A N 1
ATOM 728 C CA . VAL A 1 92 ? 3.022 0.620 -3.713 1.00 96.44 92 VAL A CA 1
ATOM 729 C C . VAL A 1 92 ? 3.116 -0.324 -2.513 1.00 96.44 92 VAL A C 1
ATOM 731 O O . VAL A 1 92 ? 2.132 -0.482 -1.785 1.00 96.44 92 VAL A O 1
ATOM 734 N N . GLU A 1 93 ? 4.293 -0.894 -2.247 1.00 96.19 93 GLU A N 1
ATOM 735 C CA . GLU A 1 93 ? 4.487 -1.801 -1.108 1.00 96.19 93 GLU A CA 1
ATOM 736 C C . GLU A 1 93 ? 4.325 -1.086 0.240 1.00 96.19 93 GLU A C 1
ATOM 738 O O . GLU A 1 93 ? 3.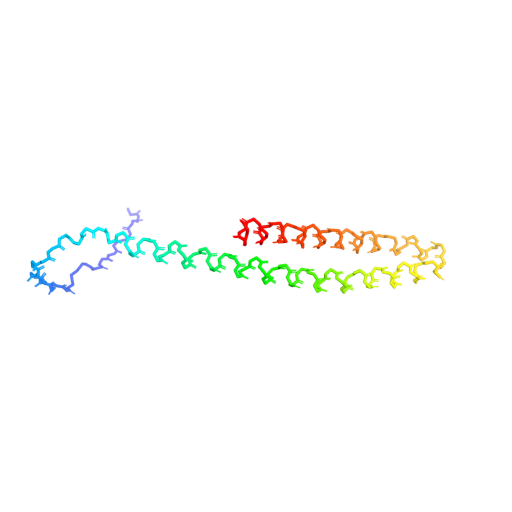646 -1.594 1.134 1.00 96.19 93 GLU A O 1
ATOM 743 N N . GLN A 1 94 ? 4.834 0.141 0.383 1.00 94.81 94 GLN A N 1
ATOM 744 C CA . GLN A 1 94 ? 4.622 0.936 1.594 1.00 94.81 94 GLN A CA 1
ATOM 745 C C . GLN A 1 94 ? 3.125 1.176 1.859 1.00 94.81 94 GLN A C 1
ATOM 747 O O . GLN A 1 94 ? 2.661 1.112 3.003 1.00 94.81 94 GLN A O 1
ATOM 752 N N . ARG A 1 95 ? 2.338 1.459 0.813 1.00 93.06 95 ARG A N 1
ATOM 753 C CA . ARG A 1 95 ? 0.890 1.680 0.949 1.00 93.06 95 ARG A CA 1
ATOM 754 C C . ARG A 1 95 ? 0.128 0.400 1.247 1.00 93.06 95 ARG A C 1
ATOM 756 O O . ARG A 1 95 ? -0.767 0.434 2.090 1.00 93.06 95 ARG A O 1
ATOM 763 N N . LYS A 1 96 ? 0.531 -0.720 0.655 1.00 95.44 96 LYS A N 1
ATOM 764 C CA . LYS A 1 96 ? 0.013 -2.050 0.986 1.00 95.44 96 LYS A CA 1
ATOM 765 C C . LYS A 1 96 ? 0.233 -2.393 2.459 1.00 95.44 96 LYS A C 1
ATOM 767 O O . LYS A 1 96 ? -0.715 -2.790 3.128 1.00 95.44 96 LYS A O 1
ATOM 772 N N . GLN A 1 97 ? 1.434 -2.156 2.990 1.00 96.12 97 GLN A N 1
ATOM 773 C CA . GLN A 1 97 ? 1.732 -2.377 4.410 1.00 96.12 97 GLN A CA 1
ATOM 774 C C . GLN A 1 97 ? 0.865 -1.503 5.326 1.00 96.12 97 GLN A C 1
ATOM 776 O O . GLN A 1 97 ? 0.331 -1.990 6.320 1.00 96.12 97 GLN A O 1
ATOM 781 N N . ARG A 1 98 ? 0.671 -0.218 4.988 1.00 92.06 98 ARG A N 1
ATOM 782 C CA . ARG A 1 98 ? -0.232 0.666 5.750 1.00 92.06 98 ARG A CA 1
ATOM 783 C C . ARG A 1 98 ? -1.671 0.160 5.747 1.00 92.06 98 ARG A C 1
ATOM 785 O O . ARG A 1 98 ? -2.295 0.137 6.802 1.00 92.06 98 ARG A O 1
ATOM 792 N N . MET A 1 99 ? -2.173 -0.263 4.587 1.00 94.94 99 MET A N 1
ATOM 793 C CA . MET A 1 99 ? -3.508 -0.846 4.457 1.00 94.94 99 MET A CA 1
ATOM 794 C C . MET A 1 99 ? -3.644 -2.097 5.332 1.00 94.94 99 MET A C 1
ATOM 796 O O . MET A 1 99 ? -4.582 -2.182 6.113 1.00 94.94 99 MET A O 1
ATOM 800 N N . GLN A 1 100 ? -2.691 -3.029 5.259 1.00 95.75 100 GLN A N 1
ATOM 801 C CA . GLN A 1 100 ? -2.697 -4.252 6.069 1.00 95.75 100 GLN A CA 1
ATOM 802 C C . GLN A 1 100 ? -2.656 -3.951 7.570 1.00 95.75 100 GLN A C 1
ATOM 804 O O . GLN A 1 100 ? -3.420 -4.533 8.332 1.00 95.75 100 GLN A O 1
ATOM 809 N N . ARG A 1 101 ? -1.825 -2.994 7.999 1.00 95.56 101 ARG A N 1
ATOM 810 C CA . ARG A 1 101 ? -1.761 -2.569 9.403 1.00 95.56 101 ARG A CA 1
ATOM 811 C C . ARG A 1 101 ? -3.081 -1.963 9.878 1.00 95.56 101 ARG A C 1
ATOM 813 O O . ARG A 1 101 ? -3.538 -2.293 10.967 1.00 95.56 101 ARG A O 1
ATOM 820 N N . ALA A 1 102 ? -3.683 -1.081 9.082 1.00 92.31 102 ALA A N 1
ATOM 821 C CA . ALA A 1 102 ? -4.968 -0.477 9.422 1.00 92.31 102 ALA A CA 1
ATOM 822 C C . ALA A 1 102 ? -6.085 -1.527 9.470 1.00 92.31 102 ALA A C 1
ATOM 824 O O . ALA A 1 102 ? -6.894 -1.514 10.391 1.00 92.31 102 ALA A O 1
ATOM 825 N N . GLN A 1 103 ? -6.080 -2.478 8.530 1.00 94.69 103 GLN A N 1
ATOM 826 C CA . GLN A 1 103 ? -7.004 -3.608 8.521 1.00 94.69 103 GLN A CA 1
ATOM 827 C C . GLN A 1 103 ? -6.875 -4.447 9.790 1.00 94.69 103 GLN A C 1
ATOM 829 O O . GLN A 1 103 ? -7.880 -4.732 10.429 1.00 94.69 103 GLN A O 1
ATOM 834 N N . GL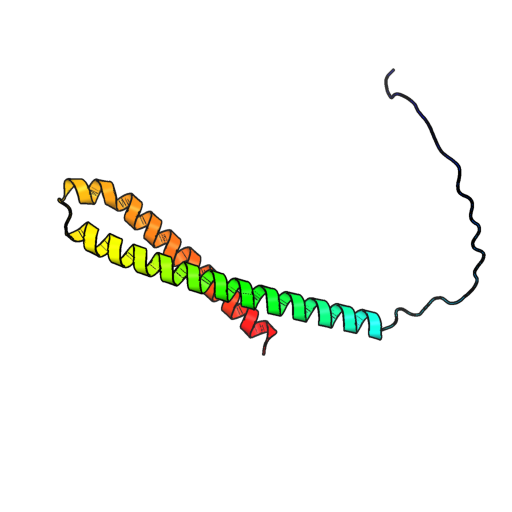N A 1 104 ? -5.645 -4.814 10.157 1.00 95.75 104 GLN A N 1
ATOM 835 C CA . GLN A 1 104 ? -5.380 -5.615 11.344 1.00 95.75 104 GLN A CA 1
ATOM 836 C C . GLN A 1 104 ? -5.876 -4.897 12.603 1.00 95.75 104 GLN A C 1
ATOM 838 O O . GLN A 1 104 ? -6.600 -5.492 13.390 1.00 95.75 104 GLN A O 1
ATOM 843 N N . ARG A 1 105 ? -5.564 -3.603 12.766 1.00 93.44 105 ARG A N 1
ATOM 844 C CA . ARG A 1 105 ? -6.027 -2.837 13.934 1.00 93.44 105 ARG A CA 1
ATOM 845 C C . ARG A 1 105 ? -7.536 -2.665 13.973 1.00 93.44 105 ARG A C 1
ATOM 847 O O . ARG A 1 105 ? -8.127 -2.769 15.038 1.00 93.44 105 ARG A O 1
ATOM 854 N N . TYR A 1 106 ? -8.169 -2.447 12.825 1.00 90.88 106 TYR A N 1
ATOM 855 C CA . TYR A 1 106 ? -9.623 -2.399 12.750 1.00 90.88 106 TYR A CA 1
ATOM 856 C C . TYR A 1 106 ? -10.258 -3.743 13.141 1.00 90.88 106 TYR A C 1
ATOM 858 O O . TYR A 1 106 ? -11.233 -3.756 13.883 1.00 90.88 106 TYR A O 1
ATOM 866 N N . GLN A 1 107 ? -9.688 -4.865 12.693 1.00 91.94 107 GLN A N 1
ATOM 867 C CA . GLN A 1 107 ? -10.154 -6.206 13.055 1.00 91.94 107 GLN A CA 1
ATOM 868 C C . GLN A 1 107 ? -9.953 -6.513 14.544 1.00 91.94 107 GLN A C 1
ATOM 870 O O . GLN A 1 107 ? -10.870 -7.039 15.155 1.00 91.94 107 GLN A O 1
ATOM 875 N N . GLU A 1 108 ? -8.805 -6.150 15.126 1.00 92.88 108 GLU A N 1
ATOM 876 C CA . GLU A 1 108 ? -8.517 -6.302 16.565 1.00 92.88 108 GLU A CA 1
ATOM 877 C C . GLU A 1 108 ? -9.467 -5.494 17.455 1.00 92.88 108 GLU A C 1
ATOM 879 O O . GLU A 1 108 ? -9.691 -5.855 18.603 1.00 92.88 108 GLU A O 1
ATOM 884 N N . LEU A 1 109 ? -9.976 -4.367 16.954 1.00 88.94 109 LEU A N 1
ATOM 885 C CA . LEU A 1 109 ? -10.938 -3.561 17.692 1.00 88.94 109 LEU A CA 1
ATOM 886 C C . LEU A 1 109 ? -12.357 -4.082 17.485 1.00 88.94 109 LEU A C 1
ATOM 888 O O . LEU A 1 109 ? -13.107 -4.127 18.445 1.00 88.94 109 LEU A O 1
ATOM 892 N N . ALA A 1 110 ? -12.742 -4.469 16.268 1.00 80.19 110 ALA A N 1
ATOM 893 C CA . ALA A 1 110 ? -14.118 -4.844 15.941 1.00 80.19 110 ALA A CA 1
ATOM 894 C C . ALA A 1 110 ? -14.547 -6.247 16.421 1.00 80.19 110 ALA A C 1
ATOM 896 O O . ALA A 1 110 ? -15.753 -6.501 16.473 1.00 80.19 110 ALA A O 1
ATOM 897 N N . TYR A 1 111 ? -13.597 -7.139 16.725 1.00 72.12 111 TYR A N 1
ATOM 898 C CA . TYR A 1 111 ? -13.824 -8.535 17.127 1.00 72.12 111 TYR A CA 1
ATOM 899 C C . TYR A 1 111 ? -13.117 -8.863 18.439 1.00 72.12 111 TYR A C 1
ATOM 901 O O . TYR A 1 111 ? -13.723 -9.614 19.237 1.00 72.12 111 TYR A O 1
#